Protein AF-A0A7R9N3P2-F1 (afdb_monomer)

pLDDT: mean 95.85, std 4.54, range [59.09, 98.81]

Secondary structure (DSSP, 8-state):
-HHHHHHHHHHHHHHHHHH-GGGEE----TTSSS--EEETTEEEEEEEEESSS----EEE----HHHHHHHHHH----SEEEEEEE-TTSEEEEEEE-HHHHHHHHHHH-HHHHEEPPPTTS---SEEE-HHHHHHHTTSSS-EEEEEE-PPP-----TTHHHHHHHH--

Radius of gyration: 18.06 Å; Cα contacts (8 Å, |Δi|>4): 278; chains: 1; bounding box: 41×41×59 Å

Foldseek 3Di:
DVVFVVVLVVVLVVLCVVQNPVQKAQPDPPQPQQFRIGGNNAGEGEWEDEADAPWLTANDQDQPQVVLVVCLVPDQQRHWYFYWYHYEQAKTKGKTFGSVLRRVLCVVPHSVQQKDHDDPPDDRGHIIGHSVSRVVRRVDPPMDIDMDRHYDDDDDDDPCPVVVVVVVPD

Mean predicted aligned error: 3.53 Å

Sequence (170 aa):
MEVGSLRERIIISLLIYKFGEANVETEIPITEPEVDVKLFGEPVSIKTITGKGFSGVKLIWTVDAQKAKEFRETYYPHCDIILIQINWGSVGGFYYIPVEAQRKLFDRIGRNRYIKLPKPGTNPRGVEITKEALSSLVKDNLSKVIEINWQKTKIEYNPYKRWVDYWRED

Structure (mmCIF, N/CA/C/O backbone):
data_AF-A0A7R9N3P2-F1
#
_entry.id   AF-A0A7R9N3P2-F1
#
loop_
_atom_site.group_PDB
_atom_site.id
_atom_site.type_symbol
_atom_site.label_atom_id
_atom_site.label_alt_id
_atom_site.label_comp_id
_atom_site.label_asym_id
_atom_site.label_entity_id
_atom_site.label_seq_id
_atom_site.pdbx_PDB_ins_code
_atom_site.Cartn_x
_atom_site.Cartn_y
_atom_site.Cartn_z
_atom_site.occupancy
_atom_site.B_iso_or_equiv
_atom_site.auth_seq_id
_atom_site.auth_comp_id
_atom_site.auth_asym_id
_atom_site.auth_atom_id
_atom_site.pdbx_PDB_model_num
ATOM 1 N N . MET A 1 1 ? 2.014 9.853 -6.638 1.00 73.75 1 MET A N 1
ATOM 2 C CA . MET A 1 1 ? 3.273 10.142 -7.373 1.00 73.75 1 MET A CA 1
ATOM 3 C C . MET A 1 1 ? 3.421 9.091 -8.457 1.00 73.75 1 MET A C 1
ATOM 5 O O . MET A 1 1 ? 3.144 7.937 -8.169 1.00 73.75 1 MET A O 1
ATOM 9 N N . GLU A 1 2 ? 3.876 9.473 -9.648 1.00 86.81 2 GLU A N 1
ATOM 10 C CA . GLU A 1 2 ? 3.847 8.646 -10.870 1.00 86.81 2 GLU A CA 1
ATOM 11 C C . GLU A 1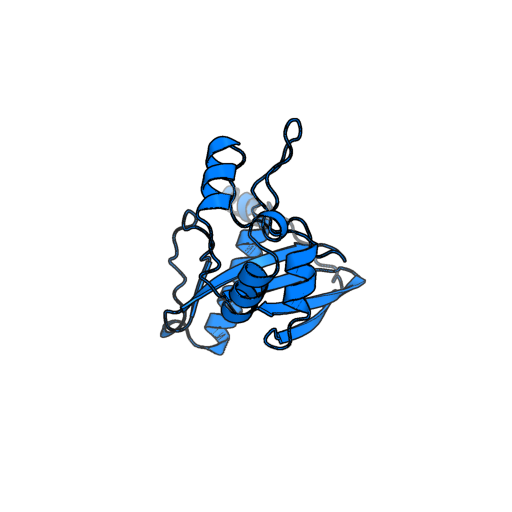 2 ? 4.566 7.287 -10.755 1.00 86.81 2 GLU A C 1
ATOM 13 O O . GLU A 1 2 ? 4.056 6.269 -11.211 1.00 86.81 2 GLU A O 1
ATOM 18 N N . VAL A 1 3 ? 5.705 7.228 -10.053 1.00 90.81 3 VAL A N 1
ATOM 19 C CA . VAL A 1 3 ? 6.436 5.963 -9.829 1.00 90.81 3 VAL A CA 1
ATOM 20 C C . VAL A 1 3 ? 5.603 4.908 -9.088 1.00 90.81 3 VAL A C 1
ATOM 22 O O . VAL A 1 3 ? 5.850 3.715 -9.242 1.00 90.81 3 VAL A O 1
ATOM 25 N N . GLY A 1 4 ? 4.627 5.334 -8.278 1.00 88.88 4 GLY A N 1
ATOM 26 C CA . GLY A 1 4 ? 3.700 4.430 -7.599 1.00 88.88 4 GLY A CA 1
ATOM 27 C C . GLY A 1 4 ? 2.852 3.658 -8.605 1.00 88.88 4 GLY A C 1
ATOM 28 O O . GLY A 1 4 ? 2.863 2.435 -8.570 1.00 88.88 4 GLY A O 1
ATOM 29 N N . SER A 1 5 ? 2.249 4.367 -9.560 1.00 90.38 5 SER A N 1
ATOM 30 C CA . SER A 1 5 ? 1.428 3.781 -10.625 1.00 90.38 5 SER A CA 1
ATOM 31 C C . SER A 1 5 ? 2.239 2.863 -11.545 1.00 90.38 5 SER A C 1
ATOM 33 O O . SER A 1 5 ? 1.756 1.827 -11.986 1.00 90.38 5 SER A O 1
ATOM 35 N N . LEU A 1 6 ? 3.515 3.177 -11.805 1.00 94.94 6 LEU A N 1
ATOM 36 C CA . LEU A 1 6 ? 4.379 2.255 -12.554 1.00 94.94 6 LEU A CA 1
ATOM 37 C C . LEU A 1 6 ? 4.639 0.952 -11.781 1.00 94.94 6 LEU A C 1
ATOM 39 O O . LEU A 1 6 ? 4.652 -0.125 -12.371 1.00 94.94 6 LEU A O 1
ATOM 43 N N . ARG A 1 7 ? 4.859 1.034 -10.465 1.00 96.38 7 ARG A N 1
ATOM 44 C CA . ARG A 1 7 ? 5.077 -0.154 -9.623 1.00 96.38 7 ARG A CA 1
ATOM 45 C C . ARG A 1 7 ? 3.812 -0.985 -9.485 1.00 96.38 7 ARG A C 1
ATOM 47 O O . ARG A 1 7 ? 3.904 -2.202 -9.534 1.00 96.38 7 ARG A O 1
ATOM 54 N N . GLU A 1 8 ? 2.665 -0.340 -9.342 1.00 95.50 8 GLU A N 1
ATOM 55 C CA . GLU A 1 8 ? 1.352 -0.982 -9.339 1.00 95.50 8 GLU A CA 1
ATOM 56 C C . GLU A 1 8 ? 1.171 -1.868 -10.573 1.00 95.50 8 GLU A C 1
ATOM 58 O O . GLU A 1 8 ? 0.925 -3.060 -10.418 1.00 95.50 8 GLU A O 1
ATOM 63 N N . ARG A 1 9 ? 1.466 -1.353 -11.776 1.00 96.75 9 ARG A N 1
ATOM 64 C CA . ARG A 1 9 ? 1.447 -2.152 -13.014 1.00 96.75 9 ARG A CA 1
ATOM 65 C C . ARG A 1 9 ? 2.330 -3.398 -12.939 1.00 96.75 9 ARG A C 1
ATOM 67 O O . ARG A 1 9 ? 1.907 -4.454 -13.382 1.00 96.75 9 ARG A O 1
ATOM 74 N N . ILE A 1 10 ? 3.524 -3.312 -12.348 1.00 98.06 10 ILE A N 1
ATOM 75 C CA . ILE A 1 10 ? 4.413 -4.479 -12.176 1.00 98.06 10 ILE A CA 1
ATOM 76 C C . ILE A 1 10 ? 3.762 -5.538 -11.271 1.00 98.06 10 ILE A C 1
ATOM 78 O O . ILE A 1 10 ? 3.861 -6.734 -11.546 1.00 98.06 10 ILE A O 1
ATOM 82 N N . ILE A 1 11 ? 3.097 -5.113 -10.196 1.00 98.31 11 ILE A N 1
ATOM 83 C CA . ILE A 1 11 ? 2.415 -6.017 -9.263 1.0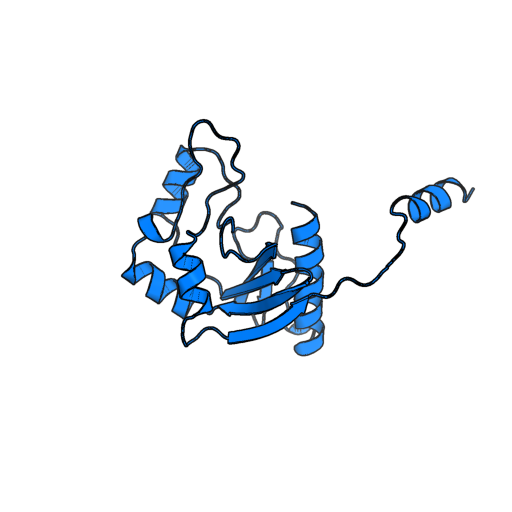0 98.31 11 ILE A CA 1
ATOM 84 C C . ILE A 1 11 ? 1.161 -6.626 -9.893 1.00 98.31 11 ILE A C 1
ATOM 86 O O . ILE A 1 11 ? 0.937 -7.825 -9.757 1.00 98.31 11 ILE A O 1
ATOM 90 N N . ILE A 1 12 ? 0.387 -5.841 -10.639 1.00 98.12 12 ILE A N 1
ATOM 91 C CA . ILE A 1 12 ? -0.752 -6.338 -11.415 1.00 98.12 12 ILE A CA 1
ATOM 92 C C . ILE A 1 12 ? -0.280 -7.382 -12.434 1.00 98.12 12 ILE A C 1
ATOM 94 O O . ILE A 1 12 ? -0.854 -8.467 -12.501 1.00 98.12 12 ILE A O 1
ATOM 98 N N . SER A 1 13 ? 0.820 -7.131 -13.151 1.00 98.50 13 SER A N 1
ATOM 99 C CA . SER A 1 13 ? 1.405 -8.112 -14.075 1.00 98.50 13 SER A CA 1
ATOM 100 C C . SER A 1 13 ? 1.796 -9.423 -13.385 1.00 98.50 13 SER A C 1
ATOM 102 O O . SER A 1 13 ? 1.669 -10.485 -13.992 1.00 98.50 13 SER A O 1
ATOM 104 N N . LEU A 1 14 ? 2.236 -9.390 -12.120 1.00 98.38 14 LEU A N 1
ATOM 105 C CA . LEU A 1 14 ? 2.482 -10.607 -11.336 1.00 98.38 14 LEU A CA 1
ATOM 106 C C . LEU A 1 14 ? 1.183 -11.388 -11.081 1.00 98.38 14 LEU A C 1
ATOM 108 O O . LEU A 1 14 ? 1.184 -12.616 -11.193 1.00 98.38 14 LEU A O 1
ATOM 112 N N . LEU A 1 15 ? 0.086 -10.700 -10.752 1.00 98.44 15 LEU A N 1
ATOM 113 C CA . LEU A 1 15 ? -1.223 -11.334 -10.566 1.00 98.44 15 LEU A CA 1
ATOM 114 C C . LEU A 1 15 ? -1.722 -11.951 -11.876 1.00 98.44 15 LEU A C 1
ATOM 116 O O . LEU A 1 15 ? -2.129 -13.110 -11.873 1.00 98.44 15 LEU A O 1
ATOM 120 N N . ILE A 1 16 ? -1.602 -11.229 -12.993 1.00 98.56 16 ILE A N 1
ATOM 121 C CA . ILE A 1 16 ? -1.940 -11.731 -14.334 1.00 98.56 16 ILE A CA 1
ATOM 122 C C . ILE A 1 16 ? -1.118 -12.975 -14.665 1.00 98.56 16 ILE A C 1
ATOM 124 O O . ILE A 1 16 ? -1.672 -13.996 -15.058 1.00 98.56 16 ILE A O 1
ATOM 128 N N . TYR A 1 17 ? 0.199 -12.928 -14.462 1.00 98.62 17 TYR A N 1
ATOM 129 C CA . TYR A 1 17 ? 1.074 -14.074 -14.705 1.00 98.62 17 TYR A CA 1
ATOM 130 C C . TYR A 1 17 ? 0.652 -15.304 -13.889 1.00 98.62 17 TYR A C 1
ATOM 132 O O . TYR A 1 17 ? 0.671 -16.427 -14.392 1.00 98.62 17 TYR A O 1
ATOM 140 N N . LYS A 1 18 ? 0.274 -15.104 -12.622 1.00 98.38 18 LYS A N 1
ATOM 141 C CA . LYS A 1 18 ? -0.049 -16.202 -11.708 1.00 98.38 18 LYS A CA 1
ATOM 142 C C . LYS A 1 18 ? -1.455 -16.768 -11.910 1.00 98.38 18 LYS A C 1
ATOM 144 O O . LYS A 1 18 ? -1.631 -17.978 -11.759 1.00 98.38 18 LYS A O 1
ATOM 149 N N . PHE A 1 19 ? -2.435 -15.911 -12.182 1.00 98.31 19 PHE A N 1
ATOM 150 C CA . PHE A 1 19 ? -3.859 -16.255 -12.160 1.00 98.31 19 PHE A CA 1
ATOM 151 C C . PHE A 1 19 ? -4.542 -16.148 -13.530 1.00 98.31 19 PHE A C 1
ATOM 153 O O . PHE A 1 19 ? -5.658 -16.634 -13.675 1.00 98.31 19 PHE A O 1
ATOM 160 N N . GLY A 1 20 ? -3.871 -15.605 -14.546 1.00 98.38 20 GLY A N 1
ATOM 161 C CA . GLY A 1 20 ? -4.395 -15.406 -15.898 1.00 98.38 20 GLY A CA 1
ATOM 162 C C . GLY A 1 20 ? -5.206 -14.116 -16.047 1.00 98.38 20 GLY A C 1
ATOM 163 O O . GLY A 1 20 ? -5.894 -13.695 -15.121 1.00 98.38 20 GLY A O 1
ATOM 164 N N . GLU A 1 21 ? -5.156 -13.509 -17.238 1.00 98.00 21 GLU A N 1
ATOM 165 C CA . GLU A 1 21 ? -5.839 -12.239 -17.559 1.00 98.00 21 GLU A CA 1
ATOM 166 C C . GLU A 1 21 ? -7.348 -12.288 -17.283 1.00 98.00 21 GLU A C 1
ATOM 168 O O . GLU A 1 21 ? -7.906 -11.344 -16.740 1.00 98.00 21 GLU A O 1
ATOM 173 N N . ALA A 1 22 ? -8.000 -13.421 -17.566 1.00 98.06 22 ALA A N 1
ATOM 174 C CA . ALA A 1 22 ? -9.438 -13.599 -17.345 1.00 98.06 22 ALA A CA 1
ATOM 175 C C . ALA A 1 22 ? -9.869 -13.484 -15.869 1.00 98.06 22 ALA A C 1
ATOM 177 O O . ALA A 1 22 ? -11.053 -13.311 -15.596 1.00 98.06 22 ALA A O 1
ATOM 178 N N . ASN A 1 23 ? -8.928 -13.598 -14.926 1.00 98.50 23 ASN A N 1
ATOM 179 C CA . ASN A 1 23 ? -9.193 -13.552 -13.489 1.00 98.50 23 ASN A CA 1
ATOM 180 C C . ASN A 1 23 ? -8.712 -12.249 -12.832 1.00 98.50 23 ASN A C 1
ATOM 182 O O . ASN A 1 23 ? -8.819 -12.120 -11.610 1.00 98.50 23 ASN A O 1
ATOM 186 N N . VAL A 1 24 ? -8.157 -11.309 -13.607 1.00 98.50 24 VAL A N 1
ATOM 187 C CA . VAL A 1 24 ? -7.583 -10.058 -13.099 1.00 98.50 24 VAL A CA 1
ATOM 188 C C . VAL A 1 24 ? -8.185 -8.874 -13.849 1.00 98.50 24 VAL A C 1
ATOM 190 O O . VAL A 1 24 ? -7.846 -8.615 -14.999 1.00 98.50 24 VAL A O 1
ATOM 193 N N . GLU A 1 25 ? -9.063 -8.127 -13.185 1.00 98.25 25 GLU A N 1
ATOM 194 C CA . GLU A 1 25 ? -9.663 -6.916 -13.750 1.00 98.25 25 GLU A CA 1
ATOM 195 C C . GLU A 1 25 ? -8.741 -5.719 -13.497 1.00 98.25 25 GLU A C 1
ATOM 197 O O . GLU A 1 25 ? -8.565 -5.287 -12.354 1.00 98.25 25 GLU A O 1
ATOM 202 N N . THR A 1 26 ? -8.153 -5.184 -14.569 1.00 96.50 26 THR A N 1
ATOM 203 C CA . THR A 1 26 ? -7.194 -4.064 -14.522 1.00 96.50 26 THR A CA 1
ATOM 204 C C . THR A 1 26 ? -7.787 -2.715 -14.902 1.00 96.50 26 THR A C 1
ATOM 206 O O . THR A 1 26 ? -7.188 -1.685 -14.610 1.00 96.50 26 THR A O 1
ATOM 209 N N . GLU A 1 27 ? -8.947 -2.705 -15.558 1.00 93.94 27 GLU A N 1
ATOM 210 C CA . GLU A 1 27 ? -9.626 -1.490 -16.025 1.00 93.94 27 GLU A CA 1
ATOM 211 C C . GLU A 1 27 ? -10.392 -0.812 -14.880 1.00 93.94 27 GLU A C 1
ATOM 213 O O . GLU A 1 27 ? -11.606 -0.603 -14.934 1.00 93.94 27 GLU A O 1
ATOM 218 N N . ILE A 1 28 ? -9.669 -0.498 -13.807 1.00 94.62 28 ILE A N 1
ATOM 219 C CA . ILE A 1 28 ? -10.178 0.265 -12.674 1.00 94.62 28 ILE A CA 1
ATOM 220 C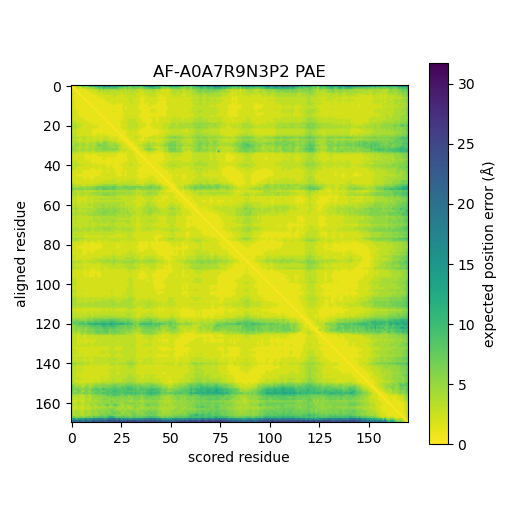 C . ILE A 1 28 ? -9.889 1.750 -12.930 1.00 94.62 28 ILE A C 1
ATOM 222 O O . ILE A 1 28 ? -8.754 2.106 -13.266 1.00 94.62 28 ILE A O 1
ATOM 226 N N . PRO A 1 29 ? -10.882 2.652 -12.808 1.00 91.19 29 PRO A N 1
ATOM 227 C CA . PRO A 1 29 ? -10.635 4.078 -12.964 1.00 91.19 29 PRO A CA 1
ATOM 228 C C . PRO A 1 29 ? -9.535 4.547 -12.008 1.00 91.19 29 PRO A C 1
ATOM 230 O O . PRO A 1 29 ? -9.594 4.280 -10.818 1.00 91.19 29 PRO A O 1
ATOM 233 N N . ILE A 1 30 ? -8.578 5.347 -12.486 1.00 83.00 30 ILE A N 1
ATOM 234 C CA . ILE A 1 30 ? -7.518 5.913 -11.623 1.00 83.00 30 ILE A CA 1
ATOM 235 C C . ILE A 1 30 ? -8.068 6.826 -10.506 1.00 83.00 30 ILE A C 1
ATOM 237 O O . ILE A 1 30 ? -7.365 7.192 -9.566 1.00 83.00 30 ILE A O 1
ATOM 241 N N . THR A 1 31 ? -9.325 7.253 -10.642 1.00 83.44 31 THR A N 1
ATOM 242 C CA . THR A 1 31 ? -10.064 8.032 -9.646 1.00 83.44 31 THR A CA 1
ATOM 243 C C . THR A 1 31 ? -10.828 7.164 -8.650 1.00 83.44 31 THR A C 1
ATOM 245 O O . THR A 1 31 ? -11.387 7.721 -7.705 1.00 83.44 31 THR A O 1
ATOM 248 N N . GLU A 1 32 ? -10.894 5.847 -8.868 1.00 86.38 32 GLU A N 1
ATOM 249 C CA . GLU A 1 32 ? -11.538 4.909 -7.954 1.00 86.38 32 GLU A CA 1
ATOM 250 C C . GLU A 1 32 ? -10.819 4.962 -6.600 1.00 86.38 32 GLU A C 1
ATOM 252 O O . GLU A 1 32 ? -9.588 4.865 -6.533 1.00 86.38 32 GLU A O 1
ATOM 257 N N . PRO A 1 33 ? -11.544 5.182 -5.494 1.00 84.81 33 PRO A N 1
ATOM 258 C CA . PRO A 1 33 ? -10.923 5.192 -4.185 1.00 84.81 33 PRO A CA 1
ATOM 259 C C . PRO A 1 33 ? -10.377 3.807 -3.822 1.00 84.81 33 PRO A C 1
ATOM 261 O O . PRO A 1 33 ? -11.122 2.845 -3.702 1.00 84.81 33 PRO A O 1
ATOM 264 N N . GLU A 1 34 ? -9.069 3.743 -3.572 1.00 90.88 34 GLU A N 1
ATOM 265 C CA . GLU A 1 34 ? -8.328 2.597 -3.016 1.00 90.88 34 GLU A CA 1
ATOM 266 C C . GLU A 1 34 ? -8.196 1.345 -3.880 1.00 90.88 34 GLU A C 1
ATOM 268 O O . GLU A 1 34 ? -7.174 0.673 -3.751 1.00 90.88 34 GLU A O 1
ATOM 273 N N . VAL A 1 35 ? -9.179 1.012 -4.710 1.00 95.50 35 VAL A N 1
ATOM 274 C CA . VAL A 1 35 ? -9.134 -0.189 -5.544 1.00 95.50 35 VAL A CA 1
ATOM 275 C C . VAL A 1 35 ? -8.213 0.059 -6.731 1.00 95.50 35 VAL A C 1
ATOM 277 O O . VAL A 1 35 ? -8.472 0.940 -7.542 1.00 95.50 35 VAL A O 1
ATOM 280 N N . ASP A 1 36 ? -7.158 -0.745 -6.839 1.00 96.56 36 ASP A N 1
ATOM 281 C CA . ASP A 1 36 ? -6.183 -0.649 -7.932 1.00 96.56 36 ASP A CA 1
ATOM 282 C C . ASP A 1 36 ? -6.346 -1.813 -8.929 1.00 96.56 36 ASP A C 1
ATOM 284 O O . ASP A 1 36 ? -6.014 -1.701 -10.106 1.00 96.56 36 ASP A O 1
ATOM 288 N N . VAL A 1 37 ? -6.878 -2.951 -8.470 1.00 97.94 37 VAL A N 1
ATOM 289 C CA . VAL A 1 37 ? -7.138 -4.150 -9.280 1.00 97.94 37 VAL A CA 1
ATOM 290 C C . VAL A 1 37 ? -8.225 -4.993 -8.613 1.00 97.94 37 VAL A C 1
ATOM 292 O O . VAL A 1 37 ? -8.396 -4.920 -7.391 1.00 97.94 37 VAL A O 1
ATOM 295 N N . LYS A 1 38 ? -8.936 -5.831 -9.374 1.00 98.38 38 LYS A N 1
ATOM 296 C CA . LYS A 1 38 ? -9.722 -6.930 -8.789 1.00 98.38 38 LYS A CA 1
ATOM 297 C C . LYS A 1 38 ? -9.170 -8.287 -9.193 1.00 98.38 38 LYS A C 1
ATOM 299 O O . LYS A 1 38 ? -8.813 -8.494 -10.350 1.00 98.38 38 LYS A O 1
ATOM 304 N N . LEU A 1 39 ? -9.119 -9.212 -8.243 1.00 98.25 39 LEU A N 1
ATOM 305 C CA . LEU A 1 39 ? -8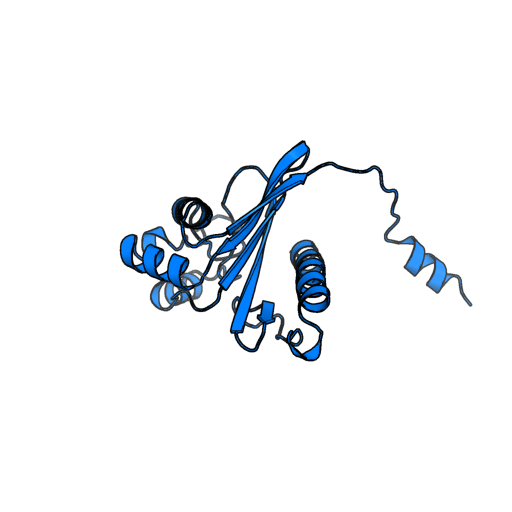.663 -10.585 -8.443 1.00 98.25 39 LEU A CA 1
ATOM 306 C C . LEU A 1 39 ? -9.823 -11.532 -8.131 1.00 98.25 39 LEU A C 1
ATOM 308 O O . LEU A 1 39 ? -10.315 -11.542 -7.008 1.00 98.25 39 LEU A O 1
ATOM 312 N N . PHE A 1 40 ? -10.272 -12.311 -9.118 1.00 98.06 40 PHE A N 1
ATOM 313 C CA . PHE A 1 40 ? -11.502 -13.117 -9.022 1.00 98.06 40 PHE A CA 1
ATOM 314 C C . PHE A 1 40 ? -12.735 -12.296 -8.584 1.00 98.06 40 PHE A C 1
ATOM 316 O O . PHE A 1 40 ? -13.581 -12.787 -7.843 1.00 98.06 40 PHE A O 1
ATOM 323 N N . GLY A 1 41 ? -12.825 -11.035 -9.023 1.00 97.44 41 GLY A N 1
ATOM 324 C CA . GLY A 1 41 ? -13.892 -10.100 -8.644 1.00 97.44 41 GLY A CA 1
ATOM 325 C C . GLY A 1 41 ? -13.682 -9.375 -7.308 1.00 97.44 41 GLY A C 1
ATOM 326 O O . GLY A 1 41 ? -14.375 -8.391 -7.044 1.00 97.44 41 GLY A O 1
ATOM 327 N N . GLU A 1 42 ? -12.706 -9.787 -6.495 1.00 97.94 42 GLU A N 1
ATOM 328 C CA . GLU A 1 42 ? -12.447 -9.194 -5.179 1.00 97.94 42 GLU A CA 1
ATOM 329 C C . GLU A 1 42 ? -11.487 -7.994 -5.269 1.00 97.94 42 GLU A C 1
ATOM 331 O O . GLU A 1 42 ? -10.443 -8.096 -5.924 1.00 97.94 42 GLU A O 1
ATOM 336 N N . PRO A 1 43 ? -11.794 -6.851 -4.626 1.00 97.94 43 PRO A N 1
ATOM 337 C CA . PRO A 1 43 ? -10.999 -5.633 -4.741 1.00 97.94 43 PRO A CA 1
ATOM 338 C C . PRO A 1 43 ? -9.699 -5.695 -3.934 1.00 97.94 43 PRO A C 1
ATOM 340 O O . PRO A 1 43 ? -9.681 -6.065 -2.756 1.00 97.94 43 PRO A O 1
ATOM 343 N N . VAL A 1 44 ? -8.613 -5.223 -4.547 1.00 98.38 44 VAL A N 1
ATOM 344 C CA . VAL A 1 44 ? -7.282 -5.155 -3.940 1.00 98.38 44 VAL A CA 1
ATOM 345 C C . VAL A 1 44 ? -6.689 -3.760 -4.127 1.00 98.38 44 VAL A C 1
ATOM 347 O O . VAL A 1 44 ? -6.628 -3.230 -5.237 1.00 98.38 44 VAL A O 1
ATOM 350 N N . SER A 1 45 ? -6.200 -3.184 -3.031 1.00 98.06 45 SER A N 1
ATOM 351 C CA . SER A 1 45 ? -5.380 -1.977 -3.031 1.00 98.06 45 SER A CA 1
ATOM 352 C C . SER A 1 45 ? -3.896 -2.334 -3.038 1.00 98.06 45 SER A C 1
ATOM 354 O O . SER A 1 45 ? -3.414 -3.093 -2.196 1.00 98.06 45 SER A O 1
ATOM 356 N N . ILE A 1 46 ? -3.135 -1.752 -3.952 1.00 98.06 46 ILE A N 1
ATOM 357 C CA . ILE A 1 46 ? -1.693 -1.903 -4.084 1.00 98.06 46 ILE A CA 1
ATOM 358 C C . ILE A 1 46 ? -1.017 -0.630 -3.584 1.00 98.06 46 ILE A C 1
ATOM 360 O O . ILE A 1 46 ? -1.159 0.465 -4.123 1.00 98.06 46 ILE A O 1
ATOM 364 N N . LYS A 1 47 ? -0.193 -0.765 -2.547 1.00 97.25 47 LYS A N 1
ATOM 365 C CA . LYS A 1 47 ? 0.519 0.367 -1.950 1.00 97.25 47 LYS A CA 1
ATOM 366 C C . LYS A 1 47 ? 2.016 0.101 -1.943 1.00 97.25 47 LYS A C 1
ATOM 368 O O . LYS A 1 47 ? 2.473 -0.982 -1.593 1.00 97.25 47 LYS A O 1
ATOM 373 N N . THR A 1 48 ? 2.814 1.108 -2.294 1.00 97.06 48 THR A N 1
ATOM 374 C CA . THR A 1 48 ? 4.281 1.013 -2.214 1.00 97.06 48 THR A CA 1
ATOM 375 C C . THR A 1 48 ? 4.849 2.087 -1.301 1.00 97.06 48 THR A C 1
ATOM 377 O O . THR A 1 48 ? 4.425 3.244 -1.336 1.00 97.06 48 THR A O 1
ATOM 380 N N . ILE A 1 49 ? 5.828 1.707 -0.484 1.00 96.50 49 ILE A N 1
ATOM 381 C CA . ILE A 1 49 ? 6.576 2.614 0.389 1.00 96.50 49 ILE A CA 1
ATOM 382 C C . ILE A 1 49 ? 8.068 2.382 0.248 1.00 96.50 49 ILE A C 1
ATOM 384 O O . ILE A 1 49 ? 8.509 1.279 -0.061 1.00 96.50 49 ILE A O 1
ATOM 388 N N . THR A 1 50 ? 8.848 3.427 0.509 1.00 96.19 50 THR A N 1
ATOM 389 C CA . THR A 1 50 ? 10.309 3.345 0.523 1.00 96.19 50 THR A CA 1
ATOM 390 C C . THR A 1 50 ? 10.829 3.648 1.925 1.00 96.19 50 THR A C 1
ATOM 392 O O . THR A 1 50 ? 10.447 4.652 2.524 1.00 96.19 50 THR A O 1
ATOM 395 N N . GLY A 1 51 ? 11.747 2.819 2.419 1.00 95.44 51 GLY A N 1
ATOM 396 C CA . GLY A 1 51 ? 12.437 2.979 3.696 1.00 95.44 51 GLY A CA 1
ATOM 397 C C . GLY A 1 51 ? 12.030 1.953 4.756 1.00 95.44 51 GLY A C 1
ATOM 398 O O . GLY A 1 51 ? 11.173 1.095 4.556 1.00 95.44 51 GLY A O 1
ATOM 399 N N . LYS A 1 52 ? 12.668 2.058 5.926 1.00 92.56 52 LYS A N 1
ATOM 400 C CA . LYS A 1 52 ? 12.503 1.105 7.038 1.00 92.56 52 LYS A CA 1
ATOM 401 C C . LYS A 1 52 ? 11.167 1.231 7.782 1.00 92.56 52 LYS A C 1
ATOM 403 O O . LYS A 1 52 ? 10.791 0.325 8.516 1.00 92.56 52 LYS A O 1
ATOM 408 N N . GLY A 1 53 ? 10.484 2.369 7.661 1.00 93.25 53 GLY A N 1
ATOM 409 C CA . GLY A 1 53 ? 9.274 2.670 8.424 1.00 93.25 53 GLY A CA 1
ATOM 410 C C . GLY A 1 53 ? 7.983 2.386 7.659 1.00 93.25 53 GLY A C 1
ATOM 411 O O . GLY A 1 53 ? 7.906 2.617 6.459 1.00 93.25 53 GLY A O 1
ATOM 412 N N . PHE A 1 54 ? 6.943 1.985 8.388 1.00 95.31 54 PHE A N 1
ATOM 413 C CA . PHE A 1 54 ? 5.580 1.800 7.883 1.00 95.31 54 PHE A CA 1
ATOM 414 C C . PHE A 1 54 ? 4.741 3.066 8.085 1.00 95.31 54 PHE A C 1
ATOM 416 O O . PHE A 1 54 ? 3.828 3.089 8.900 1.00 95.31 54 PHE A O 1
ATOM 423 N N . SER A 1 55 ? 5.082 4.164 7.414 1.00 94.12 55 SER A N 1
ATOM 424 C CA . SER A 1 55 ? 4.373 5.446 7.562 1.00 94.12 55 SER A CA 1
ATOM 425 C C . SER A 1 55 ? 4.212 6.164 6.229 1.00 94.12 55 SER A C 1
ATOM 427 O O . SER A 1 55 ? 4.988 5.923 5.311 1.00 94.12 55 SER A O 1
ATOM 429 N N . GLY A 1 56 ? 3.259 7.095 6.144 1.00 93.31 56 GLY A N 1
ATOM 430 C CA . GLY A 1 56 ? 3.063 7.921 4.946 1.00 93.31 56 GLY A CA 1
ATOM 431 C C . GLY A 1 56 ? 2.214 7.266 3.854 1.00 93.31 56 GLY A C 1
ATOM 432 O O . GLY A 1 56 ? 2.052 7.847 2.783 1.00 93.31 56 GLY A O 1
ATOM 433 N N . VAL A 1 57 ? 1.655 6.084 4.122 1.00 95.69 57 VAL A N 1
ATOM 434 C CA . VAL A 1 57 ? 0.746 5.377 3.213 1.00 95.69 57 VAL A CA 1
ATOM 435 C C . VAL A 1 57 ? -0.602 6.079 3.181 1.00 95.69 57 VAL A C 1
ATOM 437 O O . VAL A 1 57 ? -1.206 6.304 4.230 1.00 95.69 57 VAL A O 1
ATOM 440 N N . LYS A 1 58 ? -1.068 6.427 1.980 1.00 94.56 58 LYS A N 1
ATOM 441 C CA . LYS A 1 58 ? -2.333 7.136 1.779 1.00 94.56 58 LYS A CA 1
ATOM 442 C C . LYS A 1 58 ? -3.513 6.173 1.717 1.00 94.56 58 LYS A C 1
ATOM 444 O O . LYS A 1 58 ? -3.437 5.145 1.046 1.00 94.56 58 LYS A O 1
ATOM 449 N N . LEU A 1 59 ? -4.586 6.555 2.404 1.00 95.19 59 LEU A N 1
ATOM 450 C CA . LEU A 1 59 ? -5.919 5.975 2.223 1.00 95.19 59 LEU A CA 1
ATOM 451 C C . LEU A 1 59 ? -6.690 6.758 1.150 1.00 95.19 59 LEU A C 1
ATOM 453 O O . LEU A 1 59 ? -7.367 6.173 0.325 1.00 95.19 59 LEU A O 1
ATOM 457 N N . ILE A 1 60 ? -6.510 8.084 1.097 1.00 94.25 60 ILE A N 1
ATOM 458 C CA . ILE A 1 60 ? -7.088 8.945 0.057 1.00 94.25 60 ILE A CA 1
ATOM 459 C C . ILE A 1 60 ? -6.198 10.170 -0.196 1.00 94.25 60 ILE A C 1
ATOM 461 O O . ILE A 1 60 ? -5.565 10.705 0.721 1.00 94.25 60 ILE A O 1
ATOM 465 N N . TRP A 1 61 ? -6.181 10.657 -1.437 1.00 92.25 61 TRP A N 1
ATOM 466 C CA . TRP A 1 61 ? -5.405 11.821 -1.884 1.00 92.25 61 TRP A CA 1
ATOM 467 C C . TRP A 1 61 ? -6.132 13.165 -1.678 1.00 92.25 61 TRP A C 1
ATOM 469 O O . TRP A 1 61 ? -6.043 14.053 -2.520 1.00 92.25 61 TRP A O 1
ATOM 479 N N . THR A 1 62 ? -6.838 13.347 -0.552 1.00 92.38 62 THR A N 1
ATOM 480 C CA . THR A 1 62 ? -7.480 14.632 -0.208 1.00 92.38 62 THR A CA 1
ATOM 481 C C . THR A 1 62 ? -6.709 15.413 0.854 1.00 92.38 62 THR A C 1
ATOM 483 O O . THR A 1 62 ? -6.284 14.868 1.877 1.00 92.38 62 THR A O 1
ATOM 486 N N . VAL A 1 63 ? -6.523 16.707 0.604 1.00 93.81 63 VAL A N 1
ATOM 487 C CA . VAL A 1 63 ? -5.893 17.661 1.532 1.00 93.81 63 VAL A CA 1
ATOM 488 C C . VAL A 1 63 ? -6.881 18.690 2.072 1.00 93.81 63 VAL A C 1
ATOM 490 O O . VAL A 1 63 ? -6.540 19.419 3.001 1.00 93.81 63 VAL A O 1
ATOM 493 N N . ASP A 1 64 ? -8.094 18.735 1.515 1.00 95.00 64 ASP A N 1
ATOM 494 C CA . ASP A 1 64 ? -9.161 19.584 2.027 1.00 95.00 64 ASP A CA 1
ATOM 495 C C . ASP A 1 64 ? -9.568 19.111 3.428 1.00 95.00 64 ASP A C 1
ATOM 497 O O . ASP A 1 64 ? -9.831 17.928 3.653 1.00 95.00 64 ASP A O 1
ATOM 501 N N . ALA A 1 65 ? -9.584 20.034 4.389 1.00 94.50 65 ALA A N 1
ATOM 502 C CA . ALA A 1 65 ? -9.765 19.696 5.796 1.00 94.50 65 ALA A CA 1
ATOM 503 C C . ALA A 1 65 ? -11.160 19.121 6.081 1.00 94.50 65 ALA A C 1
ATOM 505 O O . ALA A 1 65 ? -11.291 18.204 6.898 1.00 94.50 65 ALA A O 1
ATOM 506 N N . GLN A 1 66 ? -12.190 19.635 5.404 1.00 96.12 66 GLN A N 1
ATOM 507 C CA . GLN A 1 66 ? -13.559 19.170 5.579 1.00 96.12 66 GLN A CA 1
ATOM 508 C C . GLN A 1 66 ? -13.724 17.769 4.985 1.00 96.12 66 GLN A C 1
ATOM 510 O O . GLN A 1 66 ? -14.158 16.860 5.691 1.00 96.12 66 GLN A O 1
ATOM 515 N N . LYS A 1 67 ? -13.283 17.554 3.743 1.00 95.75 67 LYS A N 1
ATOM 516 C CA . LYS A 1 67 ? -13.321 16.250 3.068 1.00 95.75 67 LYS A CA 1
ATOM 517 C C . LYS A 1 67 ? -12.471 15.205 3.776 1.00 95.75 67 LYS A C 1
ATOM 519 O O . LYS A 1 67 ? -12.888 14.058 3.887 1.00 95.75 67 LYS A O 1
ATOM 524 N N . ALA A 1 68 ? -11.307 15.580 4.302 1.00 95.94 68 ALA A N 1
ATOM 525 C CA . ALA A 1 68 ? -10.476 14.680 5.097 1.00 95.94 68 ALA A CA 1
ATOM 526 C C . ALA A 1 68 ? -11.187 14.242 6.389 1.00 95.94 68 ALA A C 1
ATOM 528 O O . ALA A 1 68 ? -11.099 13.076 6.782 1.00 95.94 68 ALA A O 1
ATOM 529 N N . LYS A 1 69 ? -11.913 15.160 7.041 1.00 96.44 69 LYS A N 1
ATOM 530 C CA . LYS A 1 69 ? -12.727 14.845 8.219 1.00 96.44 69 LYS A CA 1
ATOM 531 C C . LYS A 1 69 ? -13.909 13.948 7.847 1.00 96.44 69 LYS A C 1
ATOM 533 O O . LYS A 1 69 ? -14.074 12.914 8.480 1.00 96.44 69 LYS A O 1
ATOM 538 N N . GLU A 1 70 ? -14.665 14.292 6.806 1.00 97.00 70 GLU A N 1
ATOM 539 C CA . GLU A 1 70 ? -15.770 13.476 6.273 1.00 97.00 70 GLU A CA 1
ATOM 540 C C . GLU A 1 70 ? -15.304 12.051 5.942 1.00 97.00 70 GLU A C 1
ATOM 542 O O . GLU A 1 70 ? -15.925 11.079 6.376 1.00 97.00 70 GLU A O 1
ATOM 547 N N . PHE A 1 71 ? -14.159 11.920 5.266 1.00 96.19 71 PHE A N 1
ATOM 548 C CA . PHE A 1 71 ? -13.538 10.632 4.972 1.00 96.19 71 PHE A CA 1
ATOM 549 C C . PHE A 1 71 ? -13.257 9.842 6.248 1.00 96.19 71 PHE A C 1
ATOM 551 O O . PHE A 1 71 ? -13.663 8.693 6.361 1.00 96.19 71 PHE A O 1
ATOM 558 N N . ARG A 1 72 ? -12.615 10.447 7.255 1.00 96.38 72 ARG A N 1
ATOM 559 C CA . ARG A 1 72 ? -12.328 9.747 8.515 1.00 96.38 72 ARG A CA 1
ATOM 560 C C . ARG A 1 72 ? -13.596 9.263 9.218 1.00 96.38 72 ARG A C 1
ATOM 562 O O . ARG A 1 72 ? -13.555 8.229 9.880 1.00 96.38 72 ARG A O 1
ATOM 569 N N . GLU A 1 73 ? -14.693 10.010 9.112 1.00 97.38 73 GLU A N 1
ATOM 570 C CA . GLU A 1 73 ? -15.938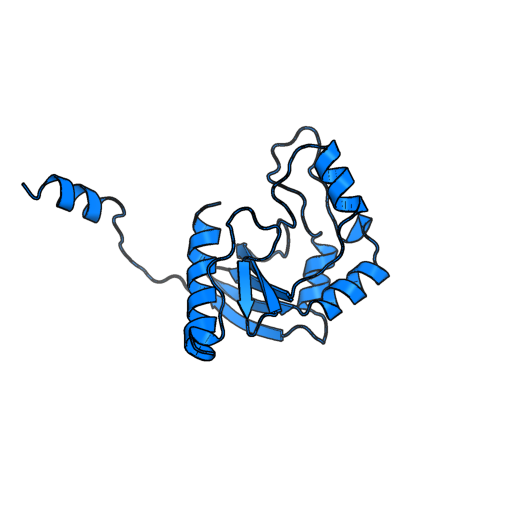 9.643 9.781 1.00 97.38 73 GLU A CA 1
ATOM 571 C C . GLU A 1 73 ? -16.732 8.538 9.060 1.00 97.38 73 GLU A C 1
ATOM 573 O O . GLU A 1 73 ? -17.529 7.849 9.703 1.00 97.38 73 GLU A O 1
ATOM 578 N N . THR A 1 74 ? -16.503 8.352 7.760 1.00 96.62 74 THR A N 1
ATOM 579 C CA . THR A 1 74 ? -17.246 7.407 6.904 1.00 96.62 74 THR A CA 1
ATOM 580 C C . THR A 1 74 ? -16.425 6.200 6.458 1.00 96.62 74 THR A C 1
ATOM 582 O O . THR A 1 74 ? -16.996 5.170 6.113 1.00 96.62 74 THR A O 1
ATOM 585 N N . TYR A 1 75 ? -15.097 6.299 6.495 1.00 97.50 75 TYR A N 1
ATOM 586 C CA . TYR A 1 75 ? -14.196 5.240 6.070 1.00 97.50 75 TYR A CA 1
ATOM 587 C C . TYR A 1 75 ? -14.342 3.982 6.927 1.00 97.50 75 TYR A C 1
ATOM 589 O O . TYR A 1 75 ? -14.311 4.029 8.163 1.00 97.50 75 TYR A O 1
ATOM 597 N N . TYR A 1 76 ? -14.371 2.847 6.236 1.00 98.00 76 TYR A N 1
ATOM 598 C CA . TYR A 1 76 ? -14.191 1.521 6.800 1.00 98.00 76 TYR A CA 1
ATOM 599 C C . TYR A 1 76 ? -13.378 0.667 5.810 1.00 98.00 76 TYR A C 1
ATOM 601 O O . TYR A 1 76 ? -13.630 0.763 4.605 1.00 98.00 76 TYR A O 1
ATOM 609 N N . PRO A 1 77 ? -12.408 -0.155 6.264 1.00 97.94 77 PRO A N 1
ATOM 610 C CA . PRO A 1 77 ? -11.639 -1.007 5.360 1.00 97.94 77 PRO A CA 1
ATOM 611 C C . PRO A 1 77 ? -12.545 -1.946 4.550 1.00 97.94 77 PRO A C 1
ATOM 613 O O . PRO A 1 77 ? -13.395 -2.647 5.113 1.00 97.94 77 PRO A O 1
ATOM 616 N N . HIS A 1 78 ? -12.365 -1.965 3.230 1.00 97.06 78 HIS A N 1
ATOM 617 C CA . HIS A 1 78 ? -13.264 -2.680 2.316 1.00 97.06 78 HIS A CA 1
ATOM 618 C C . HIS A 1 78 ? -12.565 -3.459 1.194 1.00 97.06 78 HIS A C 1
ATOM 620 O O . HIS A 1 78 ? -13.245 -4.167 0.462 1.00 97.06 78 HIS A O 1
ATOM 626 N N . CYS A 1 79 ? -11.242 -3.373 1.086 1.00 97.31 79 CYS A N 1
ATOM 627 C CA . CYS A 1 79 ? -10.443 -4.141 0.140 1.00 97.31 79 CYS A CA 1
ATOM 628 C C . CYS A 1 79 ? -9.204 -4.717 0.828 1.00 97.31 79 CYS A C 1
ATOM 630 O O . CYS A 1 79 ? -8.754 -4.216 1.869 1.00 97.31 79 CYS A O 1
ATOM 632 N N . ASP A 1 80 ? -8.651 -5.772 0.242 1.00 98.56 80 ASP A N 1
ATOM 633 C CA . ASP A 1 80 ? -7.359 -6.310 0.652 1.00 98.56 80 ASP A CA 1
ATOM 634 C C . ASP A 1 80 ? -6.237 -5.322 0.324 1.00 98.56 80 ASP A C 1
ATOM 636 O O . ASP A 1 80 ? -6.356 -4.511 -0.593 1.00 98.56 80 ASP A O 1
ATOM 640 N N . ILE A 1 81 ? -5.117 -5.392 1.047 1.00 98.56 81 ILE A N 1
ATOM 641 C CA . ILE A 1 81 ? -3.928 -4.592 0.736 1.00 98.56 81 ILE A CA 1
ATOM 642 C C . ILE A 1 81 ? -2.772 -5.502 0.327 1.00 98.56 81 ILE A C 1
ATOM 644 O O . ILE A 1 81 ? -2.326 -6.356 1.094 1.00 98.56 81 ILE A O 1
ATOM 648 N N . ILE A 1 82 ? -2.204 -5.231 -0.844 1.00 98.75 82 ILE A N 1
ATOM 649 C CA . ILE A 1 82 ? -0.856 -5.646 -1.218 1.00 98.75 82 ILE A CA 1
ATOM 650 C C . ILE A 1 82 ? 0.092 -4.470 -0.950 1.00 98.75 82 ILE A C 1
ATOM 652 O O . ILE A 1 82 ? 0.060 -3.447 -1.634 1.00 98.75 82 ILE A O 1
ATOM 656 N N . LEU A 1 83 ? 0.949 -4.595 0.065 1.00 98.56 83 LEU A N 1
ATOM 657 C CA . LEU A 1 83 ? 1.915 -3.563 0.450 1.00 98.56 83 LEU A CA 1
ATOM 658 C C . LEU A 1 83 ? 3.337 -3.985 0.080 1.00 98.56 83 LEU A C 1
ATOM 660 O O . LEU A 1 83 ? 3.823 -5.017 0.527 1.00 98.56 83 LEU A O 1
ATOM 664 N N . ILE A 1 84 ? 4.051 -3.137 -0.656 1.00 98.31 84 ILE A N 1
ATOM 665 C CA . ILE A 1 84 ? 5.458 -3.354 -0.994 1.00 98.31 84 ILE A CA 1
ATOM 666 C C . ILE A 1 84 ? 6.296 -2.361 -0.197 1.00 98.31 84 ILE A C 1
ATOM 668 O O . ILE A 1 84 ? 6.273 -1.153 -0.454 1.00 98.31 84 ILE A O 1
ATOM 672 N N . GLN A 1 85 ? 7.074 -2.876 0.751 1.00 98.12 85 GLN A N 1
ATOM 673 C CA . GLN A 1 85 ? 8.099 -2.118 1.450 1.00 98.12 85 GLN A CA 1
ATOM 674 C C . GLN A 1 85 ? 9.436 -2.257 0.724 1.00 98.12 85 GLN A C 1
ATOM 676 O O . GLN A 1 85 ? 10.115 -3.279 0.821 1.00 98.12 85 GLN A O 1
ATOM 681 N N . ILE A 1 86 ? 9.839 -1.192 0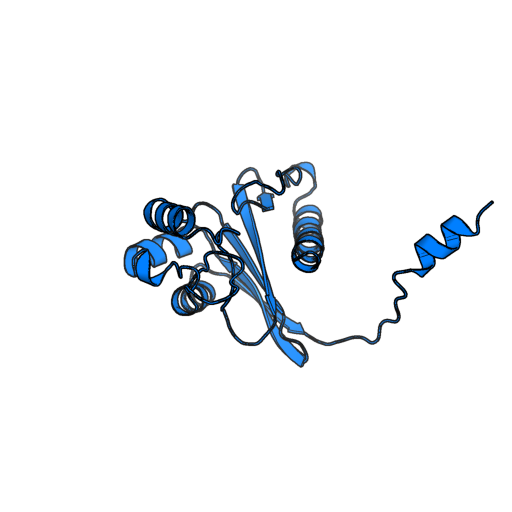.040 1.00 97.81 86 ILE A N 1
ATOM 682 C CA . ILE A 1 86 ? 11.118 -1.089 -0.659 1.00 97.81 86 ILE A CA 1
ATOM 683 C C . ILE A 1 86 ? 12.168 -0.562 0.316 1.00 97.81 86 ILE A C 1
ATOM 685 O O . ILE A 1 86 ? 12.067 0.569 0.789 1.00 97.81 86 ILE A O 1
ATOM 689 N N . ASN A 1 87 ? 13.207 -1.344 0.598 1.00 97.38 87 ASN A N 1
ATOM 690 C CA . ASN A 1 87 ? 14.242 -0.966 1.563 1.00 97.38 87 ASN A CA 1
ATOM 691 C C . ASN A 1 87 ? 15.650 -1.191 1.001 1.00 97.38 87 ASN A C 1
ATOM 693 O O . ASN A 1 87 ? 16.328 -2.140 1.370 1.00 97.38 87 ASN A O 1
ATOM 697 N N . TRP A 1 88 ? 16.078 -0.319 0.081 1.00 96.62 88 TRP A N 1
ATOM 698 C CA . TRP A 1 88 ? 17.363 -0.437 -0.619 1.00 96.62 88 TRP A CA 1
ATOM 699 C C . TRP A 1 88 ? 18.558 -0.695 0.310 1.00 96.62 88 TRP A C 1
ATOM 701 O O . TRP A 1 88 ? 18.761 0.019 1.290 1.00 96.62 88 TRP A O 1
ATOM 711 N N . GLY A 1 89 ? 19.381 -1.676 -0.062 1.00 96.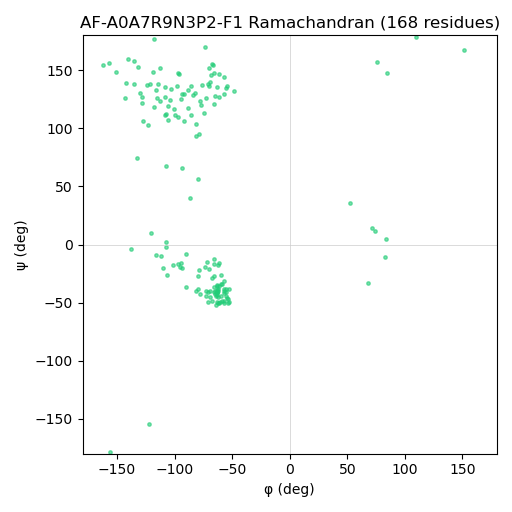94 89 GLY A N 1
ATOM 712 C CA . GLY A 1 89 ? 20.547 -2.126 0.699 1.00 96.94 89 GLY A CA 1
ATOM 713 C C . GLY A 1 89 ? 20.194 -2.947 1.942 1.00 96.94 89 GLY A C 1
ATOM 714 O O . GLY A 1 89 ? 21.048 -3.140 2.803 1.00 96.94 89 GLY A O 1
ATOM 715 N N . SER A 1 90 ? 18.940 -3.373 2.088 1.00 97.56 90 SER A N 1
ATOM 716 C CA . SER A 1 90 ? 18.444 -4.054 3.279 1.00 97.56 90 SER A CA 1
ATOM 717 C C . SER A 1 90 ? 17.212 -4.910 2.952 1.00 97.56 90 SER A C 1
ATOM 719 O O . SER A 1 90 ? 16.777 -5.010 1.802 1.00 97.56 90 SER A O 1
ATOM 721 N N . VAL A 1 91 ? 16.650 -5.549 3.976 1.00 97.88 91 VAL A N 1
ATOM 722 C CA . VAL A 1 91 ? 15.446 -6.374 3.855 1.00 97.88 91 VAL A CA 1
ATOM 723 C C . VAL A 1 91 ? 14.209 -5.482 3.940 1.00 97.88 91 VAL A C 1
ATOM 725 O O . VAL A 1 91 ? 14.076 -4.656 4.846 1.00 97.88 91 VAL A O 1
ATOM 728 N N . GLY A 1 92 ? 13.322 -5.622 2.965 1.00 97.94 92 GLY A N 1
ATOM 729 C CA . GLY A 1 92 ? 11.946 -5.138 2.993 1.00 97.94 92 GLY A CA 1
ATOM 730 C C . GLY A 1 92 ? 10.997 -6.314 2.777 1.00 97.94 92 GLY A C 1
ATOM 731 O O . GLY A 1 92 ? 11.365 -7.461 3.027 1.00 97.94 92 GLY A O 1
ATOM 732 N N . GLY A 1 93 ? 9.798 -6.060 2.261 1.00 97.94 93 GLY A N 1
ATOM 733 C CA . GLY A 1 93 ? 8.840 -7.144 2.070 1.00 97.94 93 GLY A CA 1
ATOM 734 C C . GLY A 1 93 ? 7.712 -6.830 1.106 1.00 97.94 93 GLY A C 1
ATOM 735 O O . GLY A 1 93 ? 7.344 -5.673 0.897 1.00 97.94 93 GLY A O 1
ATOM 736 N N . PHE A 1 94 ? 7.178 -7.897 0.532 1.00 98.50 94 PHE A N 1
ATOM 737 C CA . PHE A 1 94 ? 5.908 -7.939 -0.171 1.00 98.50 94 PHE A CA 1
ATOM 738 C C . PHE A 1 94 ? 4.884 -8.524 0.794 1.00 98.50 94 PHE A C 1
ATOM 740 O O . PHE A 1 94 ? 4.961 -9.702 1.141 1.00 98.50 94 PHE A O 1
ATOM 747 N N . TYR A 1 95 ? 3.941 -7.705 1.236 1.00 98.69 95 TYR A N 1
ATOM 748 C CA . TYR A 1 95 ? 2.944 -8.067 2.230 1.00 98.69 95 TYR A CA 1
ATOM 749 C C . TYR A 1 95 ? 1.575 -8.217 1.580 1.00 98.69 95 TYR A C 1
ATOM 751 O O . TYR A 1 95 ? 1.158 -7.353 0.814 1.00 98.69 95 TYR A O 1
ATOM 759 N N . TYR A 1 96 ? 0.865 -9.273 1.954 1.00 98.75 96 TYR A N 1
ATOM 760 C CA . TYR A 1 96 ? -0.574 -9.394 1.777 1.00 98.75 96 TYR A CA 1
ATOM 761 C C . TYR A 1 96 ? -1.244 -9.167 3.132 1.00 98.75 96 TYR A C 1
ATOM 763 O O . TYR A 1 96 ? -0.891 -9.825 4.114 1.00 98.75 96 TYR A O 1
ATOM 771 N N . ILE A 1 97 ? -2.169 -8.213 3.188 1.00 98.81 97 ILE A N 1
ATOM 772 C CA . ILE A 1 97 ? -2.902 -7.810 4.386 1.00 98.81 97 ILE A CA 1
ATOM 773 C C . ILE A 1 97 ? -4.401 -7.954 4.081 1.00 98.81 97 ILE A C 1
ATOM 775 O O . ILE A 1 97 ? -4.967 -7.084 3.409 1.00 98.81 97 ILE A O 1
ATOM 779 N N . PRO A 1 98 ? -5.048 -9.014 4.587 1.00 98.62 98 PRO A N 1
ATOM 780 C CA . PRO A 1 98 ? -6.469 -9.244 4.361 1.00 98.62 98 PRO A CA 1
ATOM 781 C C . PRO A 1 98 ? -7.336 -8.122 4.935 1.00 98.62 98 PRO A C 1
ATOM 783 O O . PRO A 1 98 ? -7.020 -7.548 5.989 1.00 98.62 98 PRO A O 1
ATOM 786 N N . VAL A 1 99 ? -8.457 -7.827 4.285 1.00 98.62 99 VAL A N 1
ATOM 787 C CA . VAL A 1 99 ? -9.454 -6.863 4.759 1.00 98.62 99 VAL A CA 1
ATOM 788 C C . VAL A 1 99 ? -9.979 -7.237 6.147 1.00 98.62 99 VAL A C 1
ATOM 790 O O . VAL A 1 99 ? -10.231 -6.356 6.969 1.00 98.62 99 VAL A O 1
ATOM 793 N N . GLU A 1 100 ? -10.053 -8.524 6.486 1.00 98.62 100 GLU A N 1
ATOM 794 C CA . GLU A 1 100 ? -10.459 -9.004 7.810 1.00 98.62 100 GLU A CA 1
ATOM 795 C C . GLU A 1 100 ? -9.484 -8.551 8.900 1.00 98.62 100 GLU A C 1
ATOM 797 O O . GLU A 1 100 ? -9.912 -8.109 9.970 1.00 98.62 100 GLU A O 1
ATOM 802 N N . ALA A 1 101 ? -8.175 -8.607 8.630 1.00 98.75 101 ALA A N 1
ATOM 803 C CA . ALA A 1 101 ? -7.151 -8.129 9.558 1.00 98.75 101 ALA A CA 1
ATOM 804 C C . ALA A 1 101 ? -7.261 -6.610 9.754 1.00 98.75 101 ALA A C 1
ATOM 806 O O . ALA A 1 101 ? -7.162 -6.107 10.879 1.00 98.75 101 ALA A O 1
ATOM 807 N N . GLN A 1 102 ? -7.532 -5.884 8.665 1.00 98.69 102 GLN A N 1
ATOM 808 C CA . GLN A 1 102 ? -7.759 -4.441 8.696 1.00 98.69 102 GLN A CA 1
ATOM 809 C C . GLN A 1 102 ? -8.978 -4.078 9.539 1.00 98.69 102 GLN A C 1
ATOM 811 O O . GLN A 1 102 ? -8.857 -3.248 10.438 1.00 98.69 102 GLN A O 1
ATOM 816 N N . ARG A 1 103 ? -10.121 -4.725 9.299 1.00 98.75 103 ARG A N 1
ATOM 817 C CA . ARG A 1 103 ? -11.380 -4.513 10.029 1.00 98.75 103 ARG A CA 1
ATOM 818 C C . ARG A 1 103 ? -11.236 -4.831 11.511 1.00 98.75 103 ARG A C 1
ATOM 820 O O . ARG A 1 103 ? -11.488 -3.968 12.347 1.00 98.75 103 ARG A O 1
ATOM 827 N N . LYS A 1 104 ? -10.688 -6.004 11.842 1.00 98.62 104 LYS A N 1
ATOM 828 C CA . LYS A 1 104 ? -10.409 -6.410 13.228 1.00 98.62 104 LYS A CA 1
ATOM 829 C C . LYS A 1 104 ? -9.541 -5.386 13.960 1.00 98.62 104 LYS A C 1
ATOM 831 O O . LYS A 1 104 ? -9.800 -5.061 15.120 1.00 98.62 104 LYS A O 1
ATOM 836 N N . LEU A 1 105 ? -8.492 -4.876 13.308 1.00 98.75 105 LEU A N 1
ATOM 837 C CA . LEU A 1 105 ? -7.651 -3.843 13.903 1.00 98.75 105 LEU A CA 1
ATOM 838 C C . LEU A 1 105 ? -8.395 -2.512 14.032 1.00 98.75 105 LEU A C 1
ATOM 840 O O . LEU A 1 105 ? -8.289 -1.872 15.079 1.00 98.75 105 LEU A O 1
ATOM 844 N N . PHE A 1 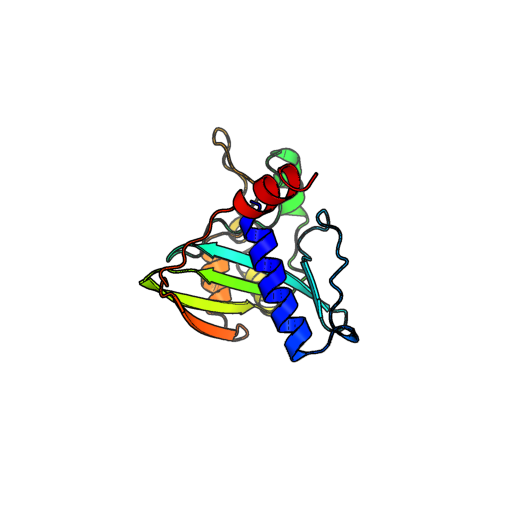106 ? -9.113 -2.103 12.986 1.00 98.69 106 PHE A N 1
ATOM 845 C CA . PHE A 1 106 ? -9.872 -0.858 12.922 1.00 98.69 106 PHE A CA 1
ATOM 846 C C . PHE A 1 106 ? -10.890 -0.771 14.059 1.00 98.69 106 PHE A C 1
ATOM 848 O O . PHE A 1 106 ? -10.894 0.219 14.792 1.00 98.69 106 PHE A O 1
ATOM 855 N N . ASP A 1 107 ? -11.666 -1.834 14.265 1.00 98.62 107 ASP A N 1
ATOM 856 C CA . ASP A 1 107 ? -12.670 -1.934 15.327 1.00 98.62 107 ASP A CA 1
ATOM 857 C C . ASP A 1 107 ? -12.025 -1.879 16.718 1.00 98.62 107 ASP A C 1
ATOM 859 O O . ASP A 1 107 ? -12.551 -1.253 17.637 1.00 98.62 107 ASP A O 1
ATOM 863 N N . ARG A 1 108 ? -10.832 -2.469 16.868 1.00 98.44 108 ARG A N 1
ATOM 864 C CA . ARG A 1 108 ? -10.098 -2.494 18.138 1.00 98.44 108 ARG A CA 1
ATOM 865 C C . ARG A 1 108 ? -9.487 -1.145 18.524 1.00 98.44 108 ARG A C 1
ATOM 867 O O . ARG A 1 108 ? -9.512 -0.790 19.700 1.00 98.44 108 ARG A O 1
ATOM 874 N N . ILE A 1 109 ? -8.855 -0.430 17.588 1.00 98.31 109 ILE A N 1
ATOM 875 C CA . ILE A 1 109 ? -8.111 0.812 17.900 1.00 98.31 109 ILE A CA 1
ATOM 876 C C . ILE A 1 109 ? -8.925 2.084 17.639 1.00 98.31 109 ILE A C 1
ATOM 878 O O . ILE A 1 109 ? -8.566 3.157 18.132 1.00 98.31 109 ILE A O 1
ATOM 882 N N . GLY A 1 110 ? -10.004 1.966 16.867 1.00 98.44 110 GLY A N 1
ATOM 883 C CA . GLY A 1 110 ? -10.866 3.061 16.452 1.00 98.44 110 GLY A CA 1
ATOM 884 C C . GLY A 1 110 ? -10.270 3.940 15.347 1.00 98.44 110 GLY A C 1
ATOM 885 O O . GLY A 1 110 ? -9.053 4.087 15.186 1.00 98.44 110 GLY A O 1
ATOM 886 N N . ARG A 1 111 ? -11.157 4.619 14.610 1.00 97.88 111 ARG A N 1
ATOM 887 C CA . ARG A 1 111 ? -10.817 5.471 13.453 1.00 97.88 111 ARG A CA 1
ATOM 888 C C . ARG A 1 111 ? -9.743 6.521 13.732 1.00 97.88 111 ARG A C 1
ATOM 890 O O . ARG A 1 111 ? -8.882 6.744 12.894 1.00 97.88 111 ARG A O 1
ATOM 897 N N . ASN A 1 112 ? -9.746 7.139 14.916 1.00 97.44 112 ASN A N 1
ATOM 898 C CA . ASN A 1 112 ? -8.806 8.215 15.254 1.00 97.44 112 ASN A CA 1
ATOM 899 C C . ASN A 1 112 ? -7.358 7.727 15.367 1.00 97.44 112 ASN A C 1
ATOM 901 O O . ASN A 1 112 ? -6.431 8.497 15.130 1.00 97.44 112 ASN A O 1
ATOM 905 N N . ARG A 1 113 ? -7.167 6.456 15.736 1.00 98.38 113 ARG A N 1
ATOM 906 C CA . ARG A 1 113 ? -5.846 5.824 15.811 1.00 98.38 113 ARG A CA 1
ATOM 907 C C . ARG A 1 113 ? -5.499 5.052 14.551 1.00 98.38 113 ARG A C 1
ATOM 909 O O . ARG A 1 113 ? -4.324 4.792 14.323 1.00 98.38 113 ARG A O 1
ATOM 916 N N . TYR A 1 114 ? -6.483 4.700 13.731 1.00 98.62 114 TYR A N 1
ATOM 917 C CA . TYR A 1 114 ? -6.247 4.081 12.432 1.00 98.62 114 TYR A CA 1
ATOM 918 C C . TYR A 1 114 ? -5.903 5.116 11.354 1.00 98.62 114 TYR A C 1
ATOM 920 O O . TYR A 1 114 ? -4.999 4.902 10.550 1.00 98.62 114 TYR A O 1
ATOM 928 N N . ILE A 1 115 ? -6.582 6.265 11.370 1.00 98.25 115 ILE A N 1
ATOM 929 C CA . ILE A 1 115 ? -6.555 7.281 10.318 1.00 98.25 115 ILE A CA 1
ATOM 930 C C . ILE A 1 115 ? -5.886 8.555 10.831 1.00 98.25 115 ILE A C 1
ATOM 932 O O . ILE A 1 115 ? -6.328 9.185 11.794 1.00 98.25 115 ILE A O 1
ATOM 936 N N . LYS A 1 116 ? -4.843 8.987 10.128 1.00 97.69 116 LYS A N 1
ATOM 937 C CA . LYS A 1 116 ? -4.130 10.239 10.363 1.00 97.69 116 LYS A CA 1
ATOM 938 C C . LYS A 1 116 ? -4.575 11.293 9.359 1.00 97.69 116 LYS A C 1
ATOM 940 O O . LYS A 1 116 ? -4.325 11.176 8.158 1.00 97.69 116 LYS A O 1
ATOM 945 N N . LEU A 1 117 ? -5.181 12.359 9.874 1.00 97.12 117 LEU A N 1
ATOM 946 C CA . LEU A 1 117 ? -5.550 13.517 9.068 1.00 97.12 117 LEU A CA 1
ATOM 947 C C . LEU A 1 117 ? -4.309 14.314 8.616 1.00 97.12 117 LEU A C 1
ATOM 949 O O . LEU A 1 117 ? -3.289 14.326 9.318 1.00 97.12 117 LEU A O 1
ATOM 953 N N . PRO A 1 118 ? -4.390 15.009 7.468 1.00 95.44 118 PRO A N 1
ATOM 954 C CA . PRO A 1 118 ? -3.380 15.970 7.043 1.00 95.44 118 PRO A CA 1
ATOM 955 C C . PRO A 1 118 ? -3.137 17.037 8.128 1.00 95.44 118 PRO A C 1
ATOM 957 O O . PRO A 1 118 ? -4.086 17.549 8.719 1.00 95.44 118 PRO A O 1
ATOM 960 N N . LYS A 1 119 ? -1.872 17.383 8.410 1.00 92.38 119 LYS A N 1
ATOM 961 C CA . LYS A 1 119 ? -1.538 18.389 9.434 1.00 92.38 119 LYS A CA 1
ATOM 962 C C . LYS A 1 119 ? -1.771 19.809 8.883 1.00 92.38 119 LYS A C 1
ATOM 964 O O . LYS A 1 119 ? -1.136 20.151 7.879 1.00 92.38 119 LYS A O 1
ATOM 969 N N . PRO A 1 120 ? -2.597 20.651 9.536 1.00 89.25 120 PRO A N 1
ATOM 970 C CA . PRO A 1 120 ? -2.774 22.048 9.138 1.00 89.25 120 PRO A CA 1
ATOM 971 C C . PRO A 1 120 ? -1.448 22.817 9.132 1.00 89.25 120 PRO A C 1
ATOM 973 O O . PRO A 1 120 ? -0.575 22.563 9.963 1.00 89.25 120 PRO A O 1
ATOM 976 N N . GLY A 1 121 ? -1.289 23.743 8.185 1.00 89.44 121 GLY A N 1
ATOM 977 C CA . GLY A 1 121 ? -0.063 24.540 8.045 1.00 89.44 121 GLY A CA 1
ATOM 978 C C . GLY A 1 121 ? 1.148 23.763 7.512 1.00 89.44 121 GLY A C 1
ATOM 979 O O . GLY A 1 121 ? 2.273 24.243 7.604 1.00 89.44 121 GLY A O 1
ATOM 980 N N . THR A 1 122 ? 0.943 22.561 6.964 1.00 91.12 122 THR A N 1
ATOM 981 C CA . THR A 1 122 ? 1.970 21.814 6.217 1.00 91.12 122 THR A CA 1
ATOM 982 C C . THR A 1 122 ? 1.523 21.598 4.768 1.00 91.12 122 THR A C 1
ATOM 984 O O . THR A 1 122 ? 0.406 21.968 4.415 1.00 91.12 122 THR A O 1
ATOM 987 N N . ASN A 1 123 ? 2.364 20.983 3.926 1.00 89.56 123 ASN A N 1
ATOM 988 C CA . ASN A 1 123 ? 2.013 20.594 2.550 1.00 89.56 123 ASN A CA 1
ATOM 989 C C . ASN A 1 123 ? 1.836 19.062 2.424 1.00 89.56 123 ASN A C 1
ATOM 991 O O . ASN A 1 123 ? 2.686 18.381 1.835 1.00 89.56 123 ASN A O 1
ATOM 995 N N . PRO A 1 124 ? 0.795 18.478 3.051 1.00 92.50 124 PRO A N 1
ATOM 996 C CA . PRO A 1 124 ? 0.520 17.053 2.972 1.00 92.50 124 PRO A CA 1
ATOM 997 C C . PRO A 1 124 ? -0.040 16.691 1.593 1.00 92.50 124 PRO A C 1
ATOM 999 O O . PRO A 1 124 ? -0.400 17.545 0.792 1.00 92.50 124 PRO A O 1
ATOM 1002 N N . ARG A 1 125 ? -0.136 15.390 1.318 1.00 90.88 125 ARG A N 1
ATOM 1003 C CA . ARG A 1 125 ? -0.660 14.866 0.045 1.00 90.88 125 ARG A CA 1
ATOM 1004 C C . ARG A 1 125 ? -1.888 13.973 0.203 1.00 90.88 125 ARG A C 1
ATOM 1006 O O . ARG A 1 125 ? -2.245 13.281 -0.731 1.00 90.88 125 ARG A O 1
ATOM 1013 N N . GLY A 1 126 ? -2.488 13.912 1.387 1.00 94.19 126 GLY A N 1
ATOM 1014 C CA . GLY A 1 126 ? -3.601 12.998 1.627 1.00 94.19 126 GLY A CA 1
ATOM 1015 C C . GLY A 1 126 ? -3.717 12.543 3.070 1.00 94.19 126 GLY A C 1
ATOM 1016 O O . GLY A 1 126 ? -2.759 12.684 3.845 1.00 94.19 126 GLY A O 1
ATOM 1017 N N . VAL A 1 127 ? -4.861 11.938 3.376 1.00 96.50 127 VAL A N 1
ATOM 1018 C CA . VAL A 1 127 ? -5.136 11.206 4.615 1.00 96.50 127 VAL A CA 1
ATOM 1019 C C . VAL A 1 127 ? -4.320 9.912 4.621 1.00 96.50 127 VAL A C 1
ATOM 1021 O O . VAL A 1 127 ? -4.219 9.220 3.606 1.00 96.50 127 VAL A O 1
ATOM 1024 N N . GLU A 1 128 ? -3.718 9.586 5.760 1.00 97.12 128 GLU A N 1
ATOM 1025 C CA . GLU A 1 128 ? -2.829 8.433 5.919 1.00 97.12 128 GLU A CA 1
ATOM 1026 C C . GLU A 1 128 ? -3.434 7.365 6.829 1.00 97.12 128 GLU A C 1
ATOM 1028 O O . GLU A 1 128 ? -4.140 7.689 7.783 1.00 97.12 128 GLU A O 1
ATOM 1033 N N . ILE A 1 129 ? -3.060 6.104 6.615 1.00 98.06 129 ILE A N 1
ATOM 1034 C CA . ILE A 1 129 ? -3.088 5.116 7.698 1.00 98.06 129 ILE A CA 1
ATOM 1035 C C . ILE A 1 129 ? -1.962 5.449 8.686 1.00 98.06 129 ILE A C 1
ATOM 1037 O O . ILE A 1 129 ? -0.853 5.834 8.292 1.00 98.06 129 ILE A O 1
ATOM 1041 N N . THR A 1 130 ? -2.226 5.357 9.988 1.00 98.31 130 THR A N 1
ATOM 1042 C CA . THR A 1 130 ? -1.201 5.659 10.992 1.00 98.31 130 THR A CA 1
ATOM 1043 C C . THR A 1 130 ? -0.062 4.644 10.944 1.00 98.31 130 THR A C 1
ATOM 1045 O O . THR A 1 130 ? -0.231 3.478 10.584 1.00 98.31 130 THR A O 1
ATOM 1048 N N . LYS A 1 131 ? 1.122 5.080 11.392 1.00 98.00 131 LYS A N 1
ATOM 1049 C CA . LYS A 1 131 ? 2.273 4.187 11.561 1.00 98.00 131 LYS A CA 1
ATOM 1050 C C . LYS A 1 131 ? 1.956 3.020 12.491 1.00 98.00 131 LYS A C 1
ATOM 1052 O O . LYS A 1 131 ? 2.396 1.903 12.242 1.00 98.00 131 LYS A O 1
ATOM 1057 N N . GLU A 1 132 ? 1.221 3.296 13.564 1.00 98.25 132 GLU A N 1
ATOM 1058 C CA . GLU A 1 132 ? 0.805 2.288 14.533 1.00 98.25 132 GLU A CA 1
ATOM 1059 C C . GLU A 1 132 ? -0.058 1.208 13.874 1.00 98.25 132 GLU A C 1
ATOM 1061 O O . GLU A 1 132 ? 0.235 0.018 14.020 1.00 98.25 132 GLU A O 1
ATOM 1066 N N . ALA A 1 133 ? -1.079 1.624 13.119 1.00 98.56 133 ALA A N 1
ATOM 1067 C CA . ALA A 1 133 ? -1.993 0.703 12.469 1.00 98.56 133 ALA A CA 1
ATOM 1068 C C . ALA A 1 133 ? -1.256 -0.151 11.435 1.00 98.56 133 ALA A C 1
ATOM 1070 O O . ALA A 1 133 ? -1.270 -1.376 11.533 1.00 98.56 133 ALA A O 1
ATOM 1071 N N . LEU A 1 134 ? -0.511 0.476 10.520 1.00 98.50 134 LEU A N 1
ATOM 1072 C CA . LEU A 1 134 ? 0.202 -0.257 9.475 1.00 98.50 134 LEU A CA 1
ATOM 1073 C C . LEU A 1 134 ? 1.265 -1.208 10.046 1.00 98.50 134 LEU A C 1
ATOM 1075 O O . LEU A 1 134 ? 1.367 -2.346 9.599 1.00 98.50 134 LEU A O 1
ATOM 1079 N N . SER A 1 135 ? 2.005 -0.785 11.079 1.00 98.25 135 SER A N 1
ATOM 1080 C CA . SER A 1 135 ? 2.994 -1.648 11.751 1.00 98.25 135 SER A CA 1
ATOM 1081 C C . SER A 1 135 ? 2.354 -2.838 12.470 1.00 98.25 135 SER A C 1
ATOM 1083 O O . SER A 1 135 ? 3.016 -3.856 12.661 1.00 98.25 135 SER A O 1
ATOM 1085 N N . SER A 1 136 ? 1.099 -2.702 12.905 1.00 98.31 136 SER A N 1
ATOM 1086 C CA . SER A 1 136 ? 0.340 -3.788 13.526 1.00 98.31 136 SER A CA 1
ATOM 1087 C C . SER A 1 136 ? -0.192 -4.757 12.474 1.00 98.31 136 SER A C 1
ATOM 1089 O O . SER A 1 136 ? -0.067 -5.961 12.657 1.00 98.31 136 SER A O 1
ATOM 1091 N N . LEU A 1 137 ? -0.712 -4.245 11.353 1.00 98.62 137 LEU A N 1
ATOM 1092 C CA . LEU A 1 137 ? -1.252 -5.062 10.262 1.00 98.62 137 LEU A CA 1
ATOM 1093 C C . LEU A 1 137 ? -0.198 -5.963 9.630 1.00 98.62 137 LEU A C 1
ATOM 1095 O O . LEU A 1 137 ? -0.443 -7.150 9.456 1.00 98.62 137 LEU A O 1
ATOM 1099 N N . VAL A 1 138 ? 0.998 -5.443 9.348 1.00 97.94 138 VAL A N 1
ATOM 1100 C CA . VAL A 1 138 ? 2.085 -6.252 8.759 1.00 97.94 138 VAL A CA 1
ATOM 1101 C C . VAL A 1 138 ? 2.600 -7.356 9.693 1.00 97.94 138 VAL A C 1
ATOM 1103 O O . VAL A 1 138 ? 3.342 -8.225 9.248 1.00 97.94 138 VAL A O 1
ATOM 1106 N N . LYS A 1 139 ? 2.232 -7.316 10.981 1.00 97.75 139 LYS A N 1
ATOM 1107 C CA . LYS A 1 139 ? 2.563 -8.326 11.998 1.00 97.75 139 LYS A CA 1
ATOM 1108 C C . LYS A 1 139 ? 1.364 -9.188 12.402 1.00 97.75 139 LYS A C 1
ATOM 1110 O O . LYS A 1 139 ? 1.518 -10.053 13.262 1.00 97.75 139 LYS A O 1
ATOM 1115 N N . ASP A 1 140 ? 0.179 -8.921 11.855 1.00 98.31 140 ASP A N 1
ATOM 1116 C CA . ASP A 1 140 ? -1.015 -9.706 12.149 1.00 98.31 140 ASP A CA 1
ATOM 1117 C C . ASP A 1 140 ? -0.844 -11.137 11.621 1.00 98.31 140 ASP A C 1
ATOM 1119 O O . ASP A 1 140 ? -0.174 -11.369 10.615 1.00 98.31 140 ASP A O 1
ATOM 1123 N N . ASN A 1 141 ? -1.432 -12.113 12.309 1.00 97.62 141 ASN A N 1
ATOM 1124 C CA . ASN A 1 141 ? -1.270 -13.526 11.977 1.00 97.62 141 ASN A CA 1
ATOM 1125 C C . ASN A 1 141 ? -1.964 -13.927 10.665 1.00 97.62 141 ASN A C 1
ATOM 1127 O O . ASN A 1 141 ? -1.609 -14.953 10.073 1.00 97.62 141 ASN A O 1
ATOM 1131 N N . LEU A 1 142 ? -2.952 -13.145 10.222 1.00 98.25 142 LEU A N 1
ATOM 1132 C CA . LEU A 1 142 ? -3.606 -13.330 8.928 1.00 98.25 142 LEU A CA 1
ATOM 1133 C C . LEU A 1 142 ? -2.770 -12.760 7.778 1.00 98.25 142 LEU A C 1
ATOM 1135 O O . LEU A 1 142 ? -2.847 -13.268 6.659 1.00 98.25 142 LEU A O 1
ATOM 1139 N N . SER A 1 143 ? -1.937 -11.756 8.053 1.00 98.50 143 SER A N 1
ATOM 1140 C CA . SER A 1 143 ? -1.052 -11.169 7.053 1.00 98.50 143 SER A CA 1
ATOM 1141 C C . SER A 1 143 ? 0.039 -12.151 6.630 1.00 98.50 143 SER A C 1
ATOM 1143 O O . SER A 1 143 ? 0.548 -12.950 7.422 1.00 98.50 143 SER A O 1
ATOM 1145 N N . LYS A 1 144 ? 0.423 -12.086 5.355 1.00 98.62 144 LYS A N 1
ATOM 1146 C CA . LYS A 1 144 ? 1.511 -12.884 4.775 1.00 98.62 144 LYS A CA 1
ATOM 1147 C C . LYS A 1 144 ? 2.601 -11.966 4.257 1.00 98.62 144 LYS A C 1
ATOM 1149 O O . LYS A 1 144 ? 2.318 -10.859 3.811 1.00 98.62 144 LYS A O 1
ATOM 1154 N N . VAL A 1 145 ? 3.843 -12.433 4.307 1.00 98.50 145 VAL A N 1
ATOM 1155 C CA . VAL A 1 145 ? 4.999 -11.685 3.815 1.00 98.50 145 VAL A CA 1
ATOM 1156 C C . VAL A 1 145 ? 5.913 -12.588 3.001 1.00 98.50 145 VAL A C 1
ATOM 1158 O O . VAL A 1 145 ? 6.187 -13.723 3.385 1.00 98.50 145 VAL A O 1
ATOM 1161 N N . ILE A 1 146 ? 6.401 -12.052 1.889 1.00 98.50 146 ILE A N 1
ATOM 1162 C CA . ILE A 1 146 ? 7.594 -12.532 1.200 1.00 98.50 146 ILE A CA 1
ATOM 1163 C C . ILE A 1 146 ? 8.678 -11.492 1.472 1.00 98.50 146 ILE A C 1
ATOM 1165 O O . ILE A 1 146 ? 8.564 -10.341 1.043 1.00 98.50 146 ILE A O 1
ATOM 1169 N N . GLU A 1 147 ? 9.703 -11.867 2.231 1.00 98.31 147 GLU A N 1
ATOM 1170 C CA . GLU A 1 147 ? 10.834 -10.979 2.499 1.00 98.31 147 GLU A CA 1
ATOM 1171 C C . GLU A 1 147 ? 11.657 -10.765 1.226 1.00 98.31 147 GLU A C 1
ATOM 1173 O O . GLU A 1 147 ? 11.886 -11.691 0.447 1.00 98.31 147 GLU A O 1
ATOM 1178 N N . ILE A 1 148 ? 12.106 -9.529 1.008 1.00 98.06 148 ILE A N 1
ATOM 1179 C CA . ILE A 1 148 ? 12.877 -9.155 -0.181 1.00 98.06 148 ILE A CA 1
ATOM 1180 C C . ILE A 1 148 ? 14.146 -8.442 0.261 1.00 98.06 148 ILE A C 1
ATOM 1182 O O . ILE A 1 148 ? 14.088 -7.389 0.899 1.00 98.06 148 ILE A O 1
ATOM 1186 N N . ASN A 1 149 ? 15.302 -8.979 -0.127 1.00 98.06 149 ASN A N 1
ATOM 1187 C CA . ASN A 1 149 ? 16.574 -8.274 -0.004 1.00 98.06 149 ASN A CA 1
ATOM 1188 C C . ASN A 1 149 ? 16.739 -7.305 -1.184 1.00 98.06 149 ASN A C 1
ATOM 1190 O O . ASN A 1 149 ? 17.023 -7.716 -2.310 1.00 98.06 149 ASN A O 1
ATOM 1194 N N . TRP A 1 150 ? 16.538 -6.011 -0.944 1.00 97.69 150 TRP A N 1
ATOM 1195 C CA . TRP A 1 150 ? 16.521 -5.000 -2.000 1.00 97.69 150 TRP A CA 1
ATOM 1196 C C . TRP A 1 150 ? 17.931 -4.569 -2.387 1.00 97.69 150 TRP A C 1
ATOM 1198 O O . TRP A 1 150 ? 18.492 -3.625 -1.826 1.00 97.69 150 TRP A O 1
ATOM 1208 N N . GLN A 1 151 ? 18.490 -5.213 -3.403 1.00 96.50 151 GLN A N 1
ATOM 1209 C CA . GLN A 1 151 ? 19.794 -4.862 -3.955 1.00 96.50 151 GLN A CA 1
ATOM 1210 C C . GLN A 1 151 ? 19.646 -3.982 -5.195 1.00 96.50 151 GLN A C 1
ATOM 1212 O O . GLN A 1 151 ? 18.801 -4.225 -6.055 1.00 96.50 151 GLN A O 1
ATOM 1217 N N . LYS A 1 152 ? 20.473 -2.938 -5.291 1.00 93.88 152 LYS A N 1
ATOM 1218 C CA . LYS A 1 152 ? 20.541 -2.114 -6.500 1.00 93.88 152 LYS A CA 1
ATOM 1219 C C . LYS A 1 152 ? 21.438 -2.795 -7.523 1.00 93.88 152 LYS A C 1
ATOM 1221 O O . LYS A 1 152 ? 22.579 -3.122 -7.211 1.00 93.88 152 LYS A O 1
ATOM 1226 N N . THR A 1 153 ? 20.953 -2.925 -8.749 1.00 94.19 153 THR A N 1
ATOM 1227 C CA . THR A 1 153 ? 21.777 -3.256 -9.911 1.00 94.19 153 THR A CA 1
ATOM 1228 C C . THR A 1 153 ? 22.170 -1.974 -10.639 1.00 94.19 153 THR A C 1
ATOM 1230 O O . THR A 1 153 ? 21.421 -0.993 -10.652 1.00 94.19 153 THR A O 1
ATOM 1233 N N . LYS A 1 154 ? 23.367 -1.952 -11.234 1.00 92.62 154 LYS A N 1
ATOM 1234 C CA . LYS A 1 154 ? 23.753 -0.861 -12.130 1.00 92.62 154 LYS A CA 1
ATOM 1235 C C . LYS A 1 154 ? 22.998 -1.053 -13.446 1.00 92.62 154 LYS A C 1
ATOM 1237 O O . LYS A 1 154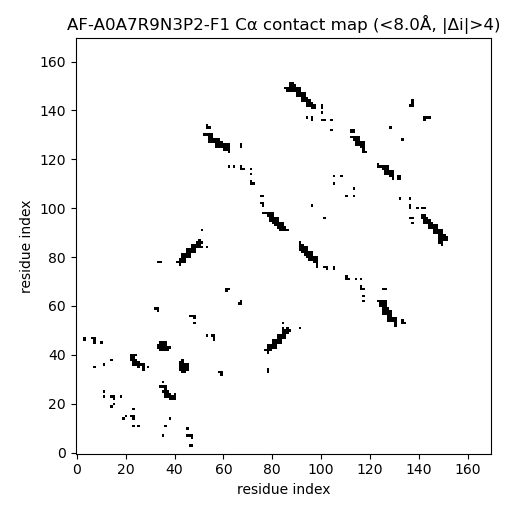 ? 23.247 -2.021 -14.156 1.00 92.62 154 LYS A O 1
ATOM 1242 N N . ILE A 1 155 ? 22.078 -0.142 -13.743 1.00 93.25 155 ILE A N 1
ATOM 1243 C CA . ILE A 1 155 ? 21.333 -0.096 -15.002 1.00 93.25 155 ILE A CA 1
ATOM 1244 C C . ILE A 1 155 ? 21.473 1.320 -15.546 1.00 93.25 155 ILE A C 1
ATOM 1246 O O . ILE A 1 155 ? 21.198 2.288 -14.837 1.00 93.25 155 ILE A O 1
ATOM 1250 N N . GLU A 1 156 ? 21.916 1.440 -16.791 1.00 93.44 156 GLU A N 1
ATOM 1251 C CA . GLU A 1 156 ? 21.970 2.716 -17.498 1.00 93.44 156 GLU A CA 1
ATOM 1252 C C . GLU A 1 156 ? 20.696 2.868 -18.330 1.00 93.44 156 GLU A C 1
ATOM 1254 O O . GLU A 1 156 ? 20.333 1.985 -19.105 1.00 93.44 156 GLU A O 1
ATOM 1259 N N . TYR A 1 157 ? 19.982 3.975 -18.133 1.00 93.44 157 TYR A N 1
ATOM 1260 C CA . TYR A 1 157 ? 18.733 4.264 -18.828 1.00 93.44 157 TYR A CA 1
ATOM 1261 C C . TYR A 1 157 ? 18.649 5.756 -19.141 1.00 93.44 157 TYR A C 1
ATOM 1263 O O . TYR A 1 157 ? 18.763 6.591 -18.244 1.00 93.44 157 TYR A O 1
ATOM 1271 N N . ASN A 1 158 ? 18.434 6.089 -20.415 1.00 95.38 158 ASN A N 1
ATOM 1272 C CA . ASN A 1 158 ? 18.172 7.454 -20.857 1.00 95.38 158 ASN A CA 1
ATOM 1273 C C . ASN A 1 158 ? 16.677 7.596 -21.205 1.00 95.38 158 ASN A C 1
ATOM 1275 O O . ASN A 1 158 ? 16.269 7.106 -22.262 1.00 95.38 158 ASN A O 1
ATOM 1279 N N . PRO A 1 159 ? 15.867 8.287 -20.376 1.00 94.69 159 PRO A N 1
ATOM 1280 C CA . PRO A 1 159 ? 14.425 8.414 -20.599 1.00 94.69 159 PRO A CA 1
ATOM 1281 C C . PRO A 1 159 ? 14.059 9.213 -21.858 1.00 94.69 159 PRO A C 1
ATOM 1283 O O . PRO A 1 159 ? 12.927 9.117 -22.325 1.00 94.69 159 PRO A O 1
ATOM 1286 N N . TYR A 1 160 ? 14.991 9.988 -22.417 1.00 97.06 160 TYR A N 1
ATOM 1287 C CA . TYR A 1 160 ? 14.747 10.835 -23.586 1.00 97.06 160 TYR A CA 1
ATOM 1288 C C . TYR A 1 160 ? 15.095 10.157 -24.904 1.00 97.06 160 TYR A C 1
ATOM 1290 O O . TYR A 1 160 ? 14.599 10.583 -25.942 1.00 97.06 160 TYR A O 1
ATOM 1298 N N . LYS A 1 161 ? 15.933 9.110 -24.877 1.00 96.50 161 LYS A N 1
ATOM 1299 C CA . LYS A 1 161 ? 16.480 8.493 -26.092 1.00 96.50 161 LYS A CA 1
ATOM 1300 C C . LYS A 1 161 ? 15.377 8.093 -27.070 1.00 96.50 161 LYS A C 1
ATOM 1302 O O . LYS A 1 161 ? 15.420 8.515 -28.214 1.00 96.50 161 LYS A O 1
ATOM 1307 N N . ARG A 1 162 ? 14.361 7.369 -26.589 1.00 95.75 162 ARG A N 1
ATOM 1308 C CA . ARG A 1 162 ? 13.223 6.929 -27.409 1.00 95.75 162 ARG A CA 1
ATOM 1309 C C . ARG A 1 162 ? 12.541 8.093 -28.135 1.00 95.75 162 ARG A C 1
ATOM 1311 O O . ARG A 1 162 ? 12.259 7.993 -29.318 1.00 95.75 162 ARG A O 1
ATOM 1318 N N . TRP A 1 163 ? 12.276 9.186 -27.424 1.00 97.06 163 TRP A N 1
ATOM 1319 C CA . TRP A 1 163 ? 11.565 10.337 -27.982 1.00 97.06 163 TRP A CA 1
ATOM 1320 C C . TRP A 1 163 ? 12.433 11.130 -28.954 1.00 97.06 163 TRP A C 1
ATOM 1322 O O . TRP A 1 163 ? 11.947 11.562 -29.989 1.00 97.06 163 TRP A O 1
ATOM 1332 N N . VAL A 1 164 ? 13.718 11.301 -28.637 1.00 97.44 164 VAL A N 1
ATOM 1333 C CA . VAL A 1 164 ? 14.684 11.954 -29.528 1.00 97.44 164 VAL A CA 1
ATOM 1334 C C . VAL A 1 164 ? 14.864 11.158 -30.815 1.00 97.44 164 VAL A C 1
ATOM 1336 O O . VAL A 1 164 ? 14.939 11.762 -31.877 1.00 97.44 164 VAL A O 1
ATOM 1339 N N . ASP A 1 165 ? 14.928 9.830 -30.724 1.00 96.75 165 ASP A N 1
ATOM 1340 C CA . ASP A 1 165 ? 15.033 8.963 -31.894 1.00 96.75 165 ASP A CA 1
ATOM 1341 C C . ASP A 1 165 ? 13.774 9.099 -32.778 1.00 96.75 165 ASP A C 1
ATOM 1343 O O . ASP A 1 165 ? 13.925 9.338 -33.969 1.00 96.75 165 ASP A O 1
ATOM 1347 N N . TYR A 1 166 ? 12.558 9.125 -32.209 1.00 96.62 166 TYR A N 1
ATOM 1348 C CA . TYR A 1 166 ? 11.332 9.387 -32.988 1.00 96.62 166 TYR A CA 1
ATOM 1349 C C . TYR A 1 166 ? 11.298 10.759 -33.672 1.00 96.62 166 TYR A C 1
ATOM 1351 O O . TYR A 1 166 ? 10.780 10.869 -34.771 1.00 96.62 166 TYR A O 1
ATOM 1359 N N . TRP A 1 167 ? 11.841 11.812 -33.054 1.00 96.38 167 TRP A N 1
ATOM 1360 C CA . TRP A 1 167 ? 11.941 13.128 -33.706 1.00 96.38 167 TRP A CA 1
ATOM 1361 C C . TRP A 1 167 ? 12.997 13.185 -34.816 1.00 96.38 167 TRP A C 1
ATOM 1363 O O . TRP A 1 167 ? 13.031 14.157 -35.563 1.00 96.38 167 TRP A O 1
ATOM 1373 N N . ARG A 1 168 ? 13.901 12.202 -34.878 1.00 95.31 168 ARG A N 1
ATOM 1374 C CA . ARG A 1 168 ? 14.941 12.091 -35.911 1.00 95.31 168 ARG A CA 1
ATOM 1375 C C . ARG A 1 168 ? 14.527 11.195 -37.074 1.00 95.31 168 ARG A C 1
ATOM 1377 O O . ARG A 1 168 ? 15.209 11.206 -38.092 1.00 95.31 168 ARG A O 1
ATOM 1384 N N . GLU A 1 169 ? 13.490 10.385 -36.890 1.00 88.38 169 GLU A N 1
ATOM 1385 C CA . GLU A 1 169 ? 12.875 9.595 -37.950 1.00 88.38 169 GLU A CA 1
ATOM 1386 C C . GLU A 1 169 ? 11.970 10.538 -38.769 1.00 88.38 169 GLU A C 1
ATOM 1388 O O . GLU A 1 169 ? 10.846 10.819 -38.359 1.00 88.38 169 GLU A O 1
ATOM 1393 N N . ASP A 1 170 ? 12.513 11.079 -39.871 1.00 59.09 170 ASP A N 1
ATOM 1394 C CA . ASP A 1 170 ? 11.767 11.772 -40.944 1.00 59.09 170 ASP A CA 1
ATOM 1395 C C . ASP A 1 170 ? 10.944 10.776 -41.785 1.00 59.09 170 ASP A C 1
ATOM 1397 O O . ASP A 1 170 ? 11.522 9.751 -42.228 1.00 59.09 170 ASP A O 1
#

Solvent-accessible surface area (backbone atoms only — not comparable to full-atom values): 9778 Å² total; per-residue (Å²): 112,72,72,53,61,58,50,43,52,57,54,52,50,51,50,28,74,75,63,36,63,95,38,41,50,66,93,49,57,92,82,47,82,57,42,57,34,23,52,76,82,44,49,30,22,68,46,77,47,76,46,96,64,57,58,83,48,68,64,42,78,42,69,51,70,64,61,40,50,53,44,60,76,69,65,70,73,81,42,27,35,40,38,37,37,43,18,79,82,36,73,27,31,44,32,43,36,46,32,66,57,48,38,58,47,38,74,71,62,31,56,81,55,33,43,36,70,57,59,85,98,60,89,61,73,22,25,21,44,22,43,67,40,49,55,46,46,77,66,35,89,80,30,45,74,47,78,36,76,32,71,86,75,95,75,93,80,66,92,56,52,68,60,54,51,57,76,67,62,128

Nearest PDB structures (foldseek):
  3ndh-assembly1_B  TM=9.899E-01  e=5.230E-28  Thermoplasma acidophilum
  4art-assembly1_B  TM=2.288E-01  e=3.596E-01  Bicaudavirus pozzuoliense
  5ino-assembly1_B  TM=2.696E-01  e=8.281E-01  Homo sapiens
  4gyz-assembly8_H  TM=4.048E-01  e=5.325E+00  Mus musculus
  5l20-assembly1_A  TM=2.186E-01  e=8.897E+00  Bacteroides thetaiotaomicron VPI-5482